Protein 4G78 (pdb70)

Sequence (147 aa):
SSNAMDHLHRKLRDHHEEAAMFQQGYLDDQFSQLQKLQDDTSPPDDFVVIEVMMTMFFDDSEKLLLNNMMSSRRALEQVVPVVNFKQQIIDDAHAHQQQKGSSASVGAARVKNVCGTFRNFCEEAQNLEGCCVRCLQQLQQQQEYSSLLKNNLKKYLLFKLQQQQEIKTAGRS

Solvent-accessible surface area: 8952 Å² total; per-residue (Å²): 150,91,50,130,36,124,36,44,113,97,28,110,92,24,41,59,51,4,62,136,106,25,30,5,49,89,62,0,35,74,23,57,104,179,98,151,146,69,68,88,47,75,2,30,103,32,0,66,130,9,14,84,98,0,60,156,19,12,89,78,0,22,111,16,18,108,102,140,128,29,82,19,180,86,0,22,48,36,3,103,116,2,65,43,22,0,43,62,2,0,1,13,71,2,70,86,21,2,32,68,0,96,116,53,6,141,71,130,57,72,127,0,0,53,131,8,13,98,84,0,77,98,18,14,54,64,0,43,93,37,0,117,76,0,18,113,6,28,60,60,36,112,88,69,62,189,147

Structure (mmCIF, N/CA/C/O backbone):
data_4G78
#
_entry.id   4G78
#
_cell.length_a   25.240
_cell.length_b   50.150
_cell.length_c   50.380
_cell.angle_alpha   90.00
_cell.angle_beta   97.44
_cell.angle_gamma   90.00
#
_symmetry.space_group_name_H-M   'P 1 21 1'
#
loop_
_entity.id
_entity.type
_entity.pdbx_description
1 polymer 'Histidine phosphotransfer protein'
2 water water
#
loop_
_atom_site.group_PDB
_atom_site.id
_atom_site.type_symbol
_atom_site.label_atom_id
_atom_site.label_alt_id
_atom_site.label_comp_id
_atom_site.label_asym_id
_atom_site.label_entity_id
_atom_site.label_seq_id
_atom_site.pdbx_PDB_ins_code
_atom_site.Cartn_x
_atom_site.Cartn_y
_atom_site.Cartn_z
_atom_site.occupancy
_atom_site.B_iso_or_equiv
_atom_site.auth_seq_id
_atom_site.auth_comp_id
_atom_site.auth_asym_id
_atom_site.auth_atom_id
_atom_site.pdbx_PDB_model_num
ATOM 1 N N . SER A 1 1 ? 2.633 24.341 70.580 1.00 24.48 -2 SER A N 1
ATOM 2 C CA A SER A 1 1 ? 3.703 24.390 69.579 0.55 19.84 -2 SER A CA 1
ATOM 3 C CA B SER A 1 1 ? 3.700 24.274 69.539 0.45 19.69 -2 SER A CA 1
ATOM 4 C C . SER A 1 1 ? 3.073 24.848 68.264 1.00 17.83 -2 SER A C 1
ATOM 5 O O . SER A 1 1 ? 1.811 24.951 68.154 1.00 21.41 -2 SER A O 1
ATOM 10 N N . ASN A 1 2 ? 3.846 25.165 67.273 1.00 16.98 -1 ASN A N 1
ATOM 11 C CA . ASN A 1 2 ? 3.433 25.564 65.950 1.00 15.57 -1 ASN A CA 1
ATOM 12 C C . ASN A 1 2 ? 3.260 24.398 65.010 1.00 13.75 -1 ASN A C 1
ATOM 13 O O . ASN A 1 2 ? 3.121 24.589 63.801 1.00 14.11 -1 ASN A O 1
ATOM 18 N N . ALA A 1 3 ? 3.316 23.150 65.507 1.00 13.93 0 ALA A N 1
ATOM 19 C CA . ALA A 1 3 ? 3.206 21.972 64.643 1.00 14.37 0 ALA A CA 1
ATOM 20 C C . ALA A 1 3 ? 2.011 21.857 63.799 1.00 13.92 0 ALA A C 1
ATOM 21 O O . ALA A 1 3 ? 2.068 21.226 62.743 1.00 15.61 0 ALA A O 1
ATOM 23 N N . MET A 1 4 ? 0.896 22.479 64.254 1.00 13.24 1 MET A N 1
ATOM 24 C CA . MET A 1 4 ? -0.344 22.501 63.573 1.00 14.27 1 MET A CA 1
ATOM 25 C C . MET A 1 4 ? -0.704 23.852 63.011 1.00 13.37 1 MET A C 1
ATOM 26 O O . MET A 1 4 ? -1.874 24.116 62.689 1.00 15.14 1 MET A O 1
ATOM 31 N N . ASP A 1 5 ? 0.276 24.751 62.891 1.00 12.60 2 ASP A N 1
ATOM 32 C CA . ASP A 1 5 ? 0.008 26.050 62.356 1.00 12.02 2 ASP A CA 1
ATOM 33 C C . ASP A 1 5 ? -0.203 26.009 60.830 1.00 11.08 2 ASP A C 1
ATOM 34 O O . ASP A 1 5 ? -0.082 24.982 60.186 1.00 11.17 2 ASP A O 1
ATOM 39 N N . HIS A 1 6 ? -0.593 27.151 60.289 1.00 11.09 3 HIS A N 1
ATOM 40 C CA . HIS A 1 6 ? -1.023 27.175 58.918 1.00 11.28 3 HIS A CA 1
ATOM 41 C C . HIS A 1 6 ? 0.083 26.806 57.971 1.00 10.61 3 HIS A C 1
ATOM 42 O O . HIS A 1 6 ? -0.169 26.195 56.928 1.00 11.38 3 HIS A O 1
ATOM 49 N N . LEU A 1 7 ? 1.336 27.171 58.255 1.00 10.48 4 LEU A N 1
ATOM 50 C CA . LEU A 1 7 ? 2.445 26.826 57.388 1.00 10.14 4 LEU A CA 1
ATOM 51 C C . LEU A 1 7 ? 2.746 25.341 57.411 1.00 10.01 4 LEU A C 1
ATOM 52 O O . LEU A 1 7 ? 3.003 24.714 56.401 1.00 10.30 4 LEU A O 1
ATOM 57 N N . HIS A 1 8 ? 2.739 24.753 58.631 1.00 10.19 5 HIS A N 1
ATOM 58 C CA . HIS A 1 8 ? 2.965 23.359 58.764 1.00 10.14 5 HIS A CA 1
ATOM 59 C C . HIS A 1 8 ? 1.892 22.522 58.067 1.00 10.07 5 HIS A C 1
ATOM 60 O O . HIS A 1 8 ? 2.178 21.539 57.399 1.00 10.64 5 HIS A O 1
ATOM 67 N N . ARG A 1 9 ? 0.638 22.914 58.250 1.00 10.39 6 ARG A N 1
ATOM 68 C CA . ARG A 1 9 ? -0.471 22.223 57.610 1.00 10.71 6 ARG A CA 1
ATOM 69 C C . ARG A 1 9 ? -0.371 22.356 56.094 1.00 10.09 6 ARG A C 1
ATOM 70 O O . ARG A 1 9 ? -0.569 21.385 55.373 1.00 11.06 6 ARG A O 1
ATOM 78 N N . LYS A 1 10 ? -0.069 23.550 55.605 1.00 10.45 7 LYS A N 1
ATOM 79 C CA . LYS A 1 10 ? 0.014 23.743 54.159 1.00 10.42 7 LYS A CA 1
ATOM 80 C C . LYS A 1 10 ? 1.139 22.898 53.575 1.00 9.62 7 LYS A C 1
ATOM 81 O O . LYS A 1 10 ? 0.991 22.303 52.496 1.00 10.41 7 LYS A O 1
ATOM 87 N N . LEU A 1 11 ? 2.295 22.871 54.244 1.00 9.63 8 LEU A N 1
ATOM 88 C CA . LEU A 1 11 ? 3.404 22.094 53.741 1.00 9.59 8 LEU A CA 1
ATOM 89 C C . LEU A 1 11 ? 3.035 20.632 53.654 1.00 9.48 8 LEU A C 1
ATOM 90 O O . LEU A 1 11 ? 3.255 19.965 52.619 1.00 10.02 8 LEU A O 1
ATOM 95 N N . ARG A 1 12 ? 2.459 20.070 54.744 1.00 9.53 9 ARG A N 1
ATOM 96 C CA . ARG A 1 12 ? 2.112 18.655 54.710 1.00 9.79 9 ARG A CA 1
ATOM 97 C C . ARG A 1 12 ? 1.042 18.413 53.630 1.00 8.91 9 ARG A C 1
ATOM 98 O O . ARG A 1 12 ? 1.099 17.371 52.946 1.00 9.87 9 ARG A O 1
ATOM 106 N N . ASP A 1 13 ? 0.066 19.280 53.511 1.00 9.21 10 ASP A N 1
ATOM 107 C CA . ASP A 1 13 ? -1.031 19.093 52.564 1.00 9.30 10 ASP A CA 1
ATOM 108 C C . ASP A 1 13 ? -0.521 19.170 51.111 1.00 8.90 10 ASP A C 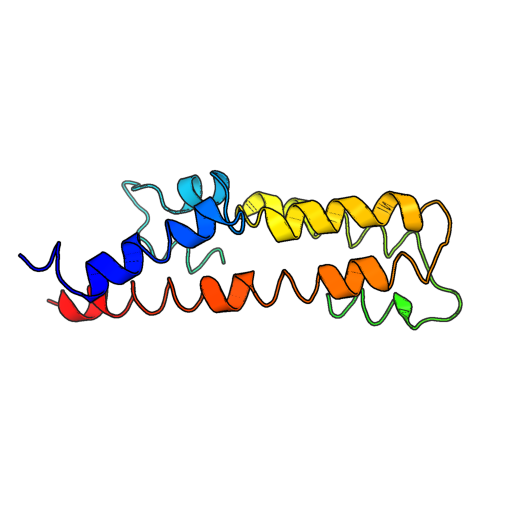1
ATOM 109 O O . ASP A 1 13 ? -0.884 18.367 50.261 1.00 9.22 10 ASP A O 1
ATOM 114 N N . HIS A 1 14 ? 0.328 20.182 50.852 1.00 9.14 11 HIS A N 1
ATOM 115 C CA A HIS A 1 14 ? 0.858 20.370 49.490 0.70 9.39 11 HIS A CA 1
ATOM 116 C CA B HIS A 1 14 ? 0.833 20.346 49.472 0.30 8.46 11 HIS A CA 1
ATOM 117 C C . HIS A 1 14 ? 1.749 19.196 49.085 1.00 8.95 11 HIS A C 1
ATOM 118 O O . HIS A 1 14 ? 1.663 18.689 47.979 1.00 8.90 11 HIS A O 1
ATOM 131 N N . GLU A 1 15 ? 2.626 18.823 50.011 1.00 9.30 12 GLU A N 1
ATOM 132 C CA A GLU A 1 15 ? 3.487 17.637 49.659 0.71 9.45 12 GLU A CA 1
ATOM 133 C CA B GLU A 1 15 ? 3.494 17.653 49.660 0.29 9.07 12 GLU A CA 1
ATOM 134 C C . GLU A 1 15 ? 2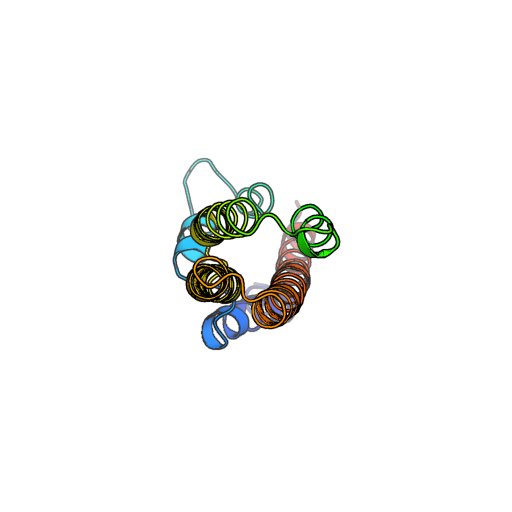.644 16.400 49.439 1.00 8.72 12 GLU A C 1
ATOM 135 O O . GLU A 1 15 ? 2.904 15.668 48.487 1.00 8.74 12 GLU A O 1
ATOM 146 N N . ALA A 1 16 ? 1.679 16.144 50.325 1.00 8.27 13 ALA A N 1
ATOM 147 C CA . ALA A 1 16 ? 0.847 14.965 50.137 1.00 8.63 13 ALA A CA 1
ATOM 148 C C . ALA A 1 16 ? 0.095 15.034 48.792 1.00 7.97 13 ALA A C 1
ATOM 149 O O . ALA A 1 16 ? -0.090 14.000 48.147 1.00 8.56 13 ALA A O 1
ATOM 151 N N . ALA A 1 17 ? -0.360 16.221 48.419 1.00 8.17 14 ALA A N 1
ATOM 152 C CA . ALA A 1 17 ? -1.058 16.374 47.130 1.00 8.50 14 ALA A CA 1
ATOM 153 C C . ALA A 1 17 ? -0.117 16.055 45.979 1.00 7.81 14 ALA A C 1
ATOM 154 O O . ALA A 1 17 ? -0.529 15.443 44.985 1.00 8.53 14 ALA A O 1
ATOM 156 N N . MET A 1 18 ? 1.134 16.482 46.078 1.00 7.99 15 MET A N 1
ATOM 157 C CA . MET A 1 18 ? 2.116 16.174 45.039 1.00 8.00 15 MET A CA 1
ATOM 158 C C . MET A 1 18 ? 2.293 14.688 44.869 1.00 8.27 15 MET A C 1
ATOM 159 O O . MET A 1 18 ? 2.426 14.181 43.742 1.00 9.17 15 MET A O 1
ATOM 164 N N . PHE A 1 19 ? 2.354 13.935 45.976 1.00 7.86 16 PHE A N 1
ATOM 165 C CA . PHE A 1 19 ? 2.422 12.498 45.868 1.00 8.20 16 PHE A CA 1
ATOM 166 C C . PHE A 1 19 ? 1.114 11.918 45.290 1.00 8.11 16 PHE A C 1
ATOM 167 O O . PHE A 1 19 ? 1.150 11.073 44.399 1.00 8.91 16 PHE A O 1
ATOM 175 N N . GLN A 1 20 ? -0.044 12.378 45.773 1.00 8.03 17 GLN A N 1
ATOM 176 C CA . GLN A 1 20 ? -1.302 11.767 45.351 1.00 8.26 17 GLN A CA 1
ATOM 177 C C . GLN A 1 20 ? -1.514 11.942 43.856 1.00 8.14 17 GLN A C 1
ATOM 178 O O . GLN A 1 20 ? -2.043 11.057 43.178 1.00 8.99 17 GLN A O 1
ATOM 184 N N . GLN A 1 21 ? -1.131 13.116 43.324 1.00 7.96 18 GLN A N 1
ATOM 185 C CA . GLN A 1 21 ? -1.262 13.433 41.907 1.00 8.16 18 GLN A CA 1
ATOM 186 C C . GLN A 1 21 ? -0.107 12.900 41.063 1.00 8.31 18 GLN A C 1
ATOM 187 O O . GLN A 1 21 ? -0.091 13.071 39.853 1.00 9.38 18 GLN A O 1
ATOM 193 N N . GLY A 1 22 ? 0.875 12.258 41.693 1.00 8.37 19 GLY A N 1
ATOM 194 C CA . GLY A 1 22 ? 1.913 11.553 40.949 1.00 8.80 19 GLY A CA 1
ATOM 195 C C . GLY A 1 22 ? 3.123 12.373 40.574 1.00 8.05 19 GLY A C 1
ATOM 196 O O . GLY A 1 22 ? 3.955 11.875 39.808 1.00 8.64 19 GLY A O 1
ATOM 197 N N . TYR A 1 23 ? 3.247 13.597 41.068 1.00 7.91 20 TYR A N 1
ATOM 198 C CA . TYR A 1 23 ? 4.421 14.404 40.781 1.00 7.92 20 TYR A CA 1
ATOM 199 C C . TYR A 1 23 ? 5.687 13.811 41.381 1.00 7.60 20 TYR A C 1
ATOM 200 O O . TYR A 1 23 ? 6.777 13.976 40.830 1.00 8.44 20 TYR A O 1
ATOM 209 N N . LEU A 1 24 ? 5.548 13.216 42.577 1.00 7.52 21 LEU A N 1
ATOM 210 C CA . LEU A 1 24 ? 6.657 12.693 43.359 1.00 7.74 21 LEU A CA 1
ATOM 211 C C . LEU A 1 24 ? 6.403 11.234 43.656 1.00 7.32 21 LEU A C 1
ATOM 212 O O . LEU A 1 24 ? 5.257 10.817 43.814 1.00 8.35 21 LEU A O 1
ATOM 217 N N . ASP A 1 25 ? 7.495 10.481 43.790 1.00 7.88 22 ASP A N 1
ATOM 218 C CA . ASP A 1 25 ? 7.459 9.115 44.248 1.00 7.84 22 ASP A CA 1
ATOM 219 C C . ASP A 1 25 ? 8.478 8.901 45.365 1.00 7.63 22 ASP A C 1
ATOM 220 O O . ASP A 1 25 ? 9.132 9.829 45.828 1.00 8.17 22 ASP A O 1
ATOM 225 N N . ASP A 1 26 ? 8.567 7.661 45.819 1.00 7.99 23 ASP A N 1
ATOM 226 C CA . ASP A 1 26 ? 9.340 7.371 47.009 1.00 8.34 23 ASP A CA 1
ATOM 227 C C . ASP A 1 26 ? 10.821 7.767 46.915 1.00 8.22 23 ASP A C 1
ATOM 228 O O . ASP A 1 26 ? 11.442 7.943 47.951 1.00 9.30 23 ASP A O 1
ATOM 233 N N . GLN A 1 27 ? 11.405 7.890 45.728 1.00 8.59 24 GLN A N 1
ATOM 234 C CA . GLN A 1 27 ? 12.790 8.408 45.730 1.00 8.80 24 GLN A CA 1
ATOM 235 C C . GLN A 1 27 ? 12.876 9.771 46.304 1.00 8.79 24 GLN A C 1
ATOM 236 O O . GLN A 1 27 ? 13.883 10.125 46.972 1.00 9.95 24 GLN A O 1
ATOM 242 N N . PHE A 1 28 ? 11.861 10.616 46.100 1.00 8.36 25 PHE A N 1
ATOM 243 C CA . PHE A 1 28 ? 11.847 11.920 46.728 1.00 8.46 25 PHE A CA 1
ATOM 244 C C . PHE A 1 28 ? 11.789 11.763 48.259 1.00 8.72 25 PHE A C 1
ATOM 245 O O . PHE A 1 28 ? 12.467 12.433 49.011 1.00 10.00 25 PHE A O 1
ATOM 253 N N . SER A 1 29 ? 10.906 10.843 48.720 1.00 9.00 26 SER A N 1
ATOM 254 C CA . SER A 1 29 ? 10.845 10.559 50.143 1.00 9.69 26 SER A CA 1
ATOM 255 C C . SER A 1 29 ? 12.212 10.134 50.690 1.00 10.07 26 SER A C 1
ATOM 256 O O . SER A 1 29 ? 12.558 10.501 51.825 1.00 11.63 26 SER A O 1
ATOM 259 N N . GLN A 1 30 ? 12.932 9.349 49.940 1.00 10.13 27 GLN A N 1
ATOM 260 C CA . GLN A 1 30 ? 14.302 8.925 50.371 1.00 11.50 27 GLN A CA 1
ATOM 261 C C . GLN A 1 30 ? 15.172 10.133 50.544 1.00 11.64 27 GLN A C 1
ATOM 262 O O . GLN A 1 30 ? 15.990 10.184 51.469 1.00 14.88 27 GLN A O 1
ATOM 268 N N . LEU A 1 31 ? 15.123 11.088 49.639 1.00 10.71 28 LEU A N 1
ATOM 269 C CA . LEU A 1 31 ? 15.922 12.335 49.791 1.00 11.14 28 LEU A CA 1
ATOM 270 C C . LEU A 1 31 ? 15.540 13.057 51.021 1.00 12.45 28 LEU A C 1
ATOM 271 O O . LEU A 1 31 ? 16.391 13.733 51.634 1.00 14.95 28 LEU A O 1
ATOM 276 N N . GLN A 1 32 ? 14.248 13.086 51.357 1.00 13.03 29 GLN A N 1
ATOM 277 C CA . GLN A 1 32 ? 13.739 13.865 52.465 1.00 16.92 29 GLN A CA 1
ATOM 278 C C . GLN A 1 32 ? 13.910 13.203 53.817 1.00 20.49 29 GLN A C 1
ATOM 279 O O . GLN A 1 32 ? 13.743 13.887 54.844 1.00 29.61 29 GLN A O 1
ATOM 285 N N . LYS A 1 33 ? 14.265 11.939 53.828 1.00 22.46 30 LYS A N 1
ATOM 286 C CA . LYS A 1 33 ? 14.218 11.208 55.119 1.00 33.83 30 LYS A CA 1
ATOM 287 C C . LYS A 1 33 ? 15.136 11.836 56.103 1.00 28.32 30 LYS A C 1
ATOM 288 O O . LYS A 1 33 ? 16.249 12.339 55.716 1.00 22.82 30 LYS A O 1
ATOM 294 N N . LEU A 1 34 ? 14.804 11.874 57.359 1.00 26.21 31 LEU A N 1
ATOM 295 C CA . LEU A 1 34 ? 15.711 12.243 58.412 1.00 26.33 31 LEU A CA 1
ATOM 296 C C . LEU A 1 34 ? 17.040 11.380 58.295 1.00 30.21 31 LEU A C 1
ATOM 297 O O . LEU A 1 34 ? 16.891 10.171 58.151 1.00 55.98 31 LEU A O 1
ATOM 302 N N . GLN A 1 35 ? 18.126 12.002 58.463 1.00 38.57 32 GLN A N 1
ATOM 303 C CA . GLN A 1 35 ? 19.509 11.498 58.486 1.00 41.88 32 GLN A CA 1
ATOM 304 C C . GLN A 1 35 ? 20.305 12.124 59.626 1.00 40.33 32 GLN A C 1
ATOM 305 O O . GLN A 1 35 ? 19.953 13.177 60.080 1.00 65.95 32 GLN A O 1
ATOM 311 N N . ASP A 1 36 ? 21.379 11.487 60.100 1.00 45.40 33 ASP A N 1
ATOM 312 C CA . ASP A 1 36 ? 22.109 12.080 61.258 1.00 44.13 33 ASP A CA 1
ATOM 313 C C . ASP A 1 36 ? 23.271 13.052 60.870 1.00 42.42 33 ASP A C 1
ATOM 314 O O . ASP A 1 36 ? 23.994 13.581 61.753 1.00 37.00 33 ASP A O 1
ATOM 319 N N . ASP A 1 37 ? 23.438 13.351 59.546 1.00 37.86 34 ASP A N 1
ATOM 320 C CA . ASP A 1 37 ? 24.437 14.375 59.236 1.00 34.35 34 ASP A CA 1
ATOM 321 C C . ASP A 1 37 ? 23.875 15.329 58.146 1.00 33.47 34 ASP A C 1
ATOM 322 O O . ASP A 1 37 ? 24.266 16.516 58.099 1.00 34.30 34 ASP A O 1
ATOM 327 N N . THR A 1 38 ? 22.811 15.105 57.445 1.00 22.52 35 THR A N 1
ATOM 328 C CA . THR A 1 38 ? 22.252 16.019 56.500 1.00 19.55 35 THR A CA 1
ATOM 329 C C . THR A 1 38 ? 21.021 16.594 57.055 1.00 18.68 35 THR A C 1
ATOM 330 O O . THR A 1 38 ? 20.437 16.024 57.995 1.00 24.74 35 THR A O 1
ATOM 334 N N . SER A 1 39 ? 20.626 17.746 56.539 1.00 17.51 36 SER A N 1
ATOM 335 C CA . SER A 1 39 ? 19.498 18.518 56.969 1.00 19.22 36 SER A CA 1
ATOM 336 C C . SER A 1 39 ? 18.385 18.517 55.913 1.00 21.04 36 SER A C 1
ATOM 337 O O . SER A 1 39 ? 18.655 17.980 54.828 1.00 22.94 36 SER A O 1
ATOM 340 N N A PRO A 1 40 ? 17.206 19.247 55.790 0.53 19.63 37 PRO A N 1
ATOM 341 N N B PRO A 1 40 ? 17.404 19.039 56.559 0.47 17.51 37 PRO A N 1
ATOM 342 C CA A PRO A 1 40 ? 16.346 19.471 54.574 0.53 21.87 37 PRO A CA 1
ATOM 343 C CA B PRO A 1 40 ? 16.181 18.902 55.879 0.47 20.02 37 PRO A CA 1
ATOM 344 C C A PRO A 1 40 ? 16.853 20.237 53.355 0.53 17.96 37 PRO A C 1
ATOM 345 C C B PRO A 1 40 ? 16.449 19.609 54.618 0.47 14.38 37 PRO A C 1
ATOM 346 O O A PRO A 1 40 ? 16.389 20.176 52.170 0.53 19.12 37 PRO A O 1
ATOM 347 O O B PRO A 1 40 ? 15.687 19.487 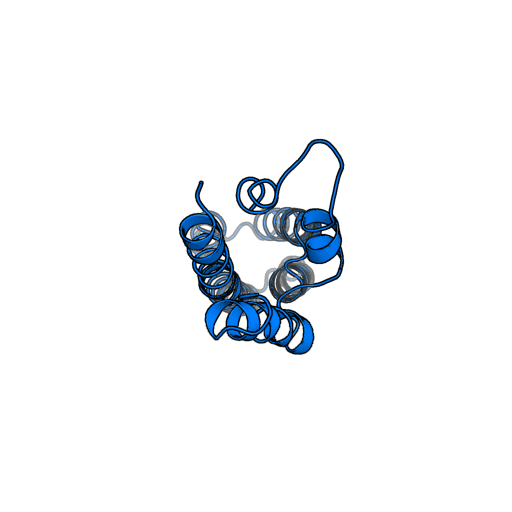53.773 0.47 17.74 37 PRO A O 1
ATOM 354 N N A ASP A 1 41 ? 17.830 21.044 53.650 0.60 16.52 38 ASP A N 1
ATOM 355 N N B ASP A 1 41 ? 17.530 20.354 54.493 0.40 11.98 38 ASP A N 1
ATOM 356 C CA A ASP A 1 41 ? 18.481 21.695 52.527 0.60 14.84 38 ASP A CA 1
ATOM 357 C CA B ASP A 1 41 ? 17.794 21.096 53.249 0.40 12.43 38 ASP A CA 1
ATOM 358 C C A ASP A 1 41 ? 19.186 20.657 51.681 0.60 15.30 38 ASP A C 1
ATOM 359 C C B ASP A 1 41 ? 18.605 20.443 52.174 0.40 11.07 38 ASP A C 1
ATOM 360 O O A ASP A 1 41 ? 19.320 21.026 50.605 0.60 17.08 38 ASP A O 1
ATOM 361 O O B ASP A 1 41 ? 18.787 21.269 51.177 0.40 19.01 38 ASP A O 1
ATOM 370 N N . PHE A 1 42 ? 19.311 19.390 52.209 1.00 17.99 39 PHE A N 1
ATOM 371 C CA . PHE A 1 42 ? 19.942 18.475 51.299 1.00 14.88 39 PHE A CA 1
ATOM 372 C C . PHE A 1 42 ? 19.087 18.299 50.060 1.00 11.90 39 PHE A C 1
ATOM 373 O O . PHE A 1 42 ? 19.552 18.308 48.933 1.00 11.49 39 PHE A O 1
ATOM 381 N N . VAL A 1 43 ? 17.774 18.103 50.268 1.00 11.97 40 VAL A N 1
ATOM 382 C CA A VAL A 1 43 ? 16.883 17.900 49.105 0.51 11.56 40 VAL A CA 1
ATOM 383 C CA B VAL A 1 43 ? 16.885 17.942 49.139 0.49 10.97 40 VAL A CA 1
ATOM 384 C C . VAL A 1 43 ? 16.858 19.117 48.222 1.00 10.40 40 VAL A C 1
ATOM 385 O O . VAL A 1 43 ? 16.799 18.985 47.002 1.00 10.74 40 VAL A O 1
ATOM 392 N N . ILE A 1 44 ? 16.908 20.329 48.800 1.00 11.36 41 ILE A N 1
ATOM 393 C CA . ILE A 1 44 ? 16.949 21.551 48.008 1.00 11.72 41 ILE A CA 1
ATOM 394 C C . ILE A 1 44 ? 18.215 21.581 47.165 1.00 11.26 41 ILE A C 1
ATOM 395 O O . ILE A 1 44 ? 18.172 21.954 45.995 1.00 12.40 41 ILE A O 1
ATOM 400 N N . GLU A 1 45 ? 19.357 21.221 47.770 1.00 11.22 42 GLU A N 1
ATOM 401 C CA . GLU A 1 45 ? 20.635 21.203 47.051 1.00 11.68 42 GLU A CA 1
ATOM 402 C C . GLU A 1 45 ? 20.544 20.240 45.838 1.00 10.90 42 GLU A C 1
ATOM 403 O O . GLU A 1 45 ? 20.991 20.560 44.739 1.00 12.51 42 GLU A O 1
ATOM 409 N N . VAL A 1 46 ? 20.046 19.041 46.111 1.00 9.36 43 VAL A N 1
ATOM 410 C CA . VAL A 1 46 ? 19.890 18.030 45.052 1.00 8.70 43 VAL A CA 1
ATOM 411 C C . VAL A 1 46 ? 18.962 18.572 43.952 1.00 9.08 43 VAL A C 1
ATOM 412 O O . VAL A 1 46 ? 19.288 18.442 42.758 1.00 9.36 43 VAL A O 1
ATOM 416 N N . MET A 1 47 ? 17.822 19.111 44.330 1.00 9.32 44 MET A N 1
ATOM 417 C CA A MET A 1 47 ? 16.877 19.548 43.325 0.47 9.65 44 MET A CA 1
ATOM 418 C CA B MET A 1 47 ? 16.872 19.549 43.330 0.53 11.32 44 MET A CA 1
ATOM 419 C C . MET A 1 47 ? 17.449 20.694 42.508 1.00 9.91 44 MET A C 1
ATOM 420 O O . MET A 1 47 ? 17.130 20.762 41.325 1.00 10.83 44 MET A O 1
ATOM 429 N N B THR A 1 48 ? 18.238 21.594 43.087 1.00 10.60 45 THR A N 1
ATOM 430 C CA B THR A 1 48 ? 18.811 22.681 42.290 1.00 11.69 45 THR A CA 1
ATOM 431 C C B THR A 1 48 ? 19.745 22.070 41.217 1.00 10.01 45 THR A C 1
ATOM 432 O O B THR A 1 48 ? 19.738 22.530 40.070 1.00 11.26 45 THR A O 1
ATOM 436 N N B MET A 1 49 ? 20.505 21.080 41.573 1.00 9.70 46 MET A N 1
ATOM 437 C CA B MET A 1 49 ? 21.377 20.386 40.596 1.00 9.71 46 MET A CA 1
ATOM 438 C C B MET A 1 49 ? 20.536 19.781 39.476 1.00 9.12 46 MET A C 1
ATOM 439 O O B MET A 1 49 ? 20.877 19.873 38.306 1.00 9.88 46 MET A O 1
ATOM 444 N N B PHE A 1 50 ? 19.456 19.100 39.863 1.00 9.00 47 PHE A N 1
ATOM 445 C CA B PHE A 1 50 ? 18.543 18.484 38.914 1.00 9.08 47 PHE A CA 1
ATOM 446 C C B PHE A 1 50 ? 17.894 19.521 38.006 1.00 8.87 47 PHE A C 1
ATOM 447 O O B PHE A 1 50 ? 17.799 19.297 36.787 1.00 9.59 47 PHE A O 1
ATOM 455 N N B PHE A 1 51 ? 17.453 20.638 38.543 1.00 9.29 48 PHE A N 1
ATOM 456 C CA B PHE A 1 51 ? 16.800 21.669 37.725 1.00 9.73 48 PHE A CA 1
ATOM 457 C C B PHE A 1 51 ? 17.801 22.207 36.692 1.00 10.37 48 PHE A C 1
ATOM 458 O O B PHE A 1 51 ? 17.453 22.389 35.516 1.00 10.70 48 PHE A O 1
ATOM 466 N N B ASP A 1 52 ? 19.029 22.478 37.120 1.00 10.34 49 ASP A N 1
ATOM 467 C CA B ASP A 1 52 ? 19.984 23.052 36.201 1.00 11.56 49 ASP A CA 1
ATOM 468 C C B ASP A 1 52 ? 20.284 22.073 35.051 1.00 11.09 49 ASP A C 1
ATOM 469 O O B ASP A 1 52 ? 20.287 22.450 33.867 1.00 12.85 49 ASP A O 1
ATOM 474 N N B ASP A 1 53 ? 20.483 20.795 35.371 1.00 10.63 50 ASP A N 1
ATOM 475 C CA B ASP A 1 53 ? 20.736 19.790 34.327 1.00 11.07 50 ASP A CA 1
ATOM 476 C C B ASP A 1 53 ? 19.547 19.625 33.420 1.00 9.90 50 ASP A C 1
ATOM 477 O O B ASP A 1 53 ? 19.674 19.504 32.197 1.00 10.60 50 ASP A O 1
ATOM 482 N N B SER A 1 54 ? 18.348 19.599 34.004 1.00 9.30 51 SER A N 1
ATOM 483 C CA B SER A 1 54 ? 17.155 19.365 33.231 1.00 9.38 51 SER A CA 1
ATOM 484 C C B SER A 1 54 ? 16.894 20.502 32.273 1.00 9.36 51 SER A C 1
ATOM 485 O O B SER A 1 54 ? 16.477 20.264 31.130 1.00 10.35 51 SER A O 1
ATOM 488 N N B GLU A 1 55 ? 17.081 21.737 32.715 1.00 10.21 52 GLU A N 1
ATOM 489 C CA B GLU A 1 55 ? 16.754 22.872 31.831 1.00 11.06 52 GLU A CA 1
ATOM 490 C C B GLU A 1 55 ? 17.708 22.893 30.656 1.00 10.84 52 GLU A C 1
ATOM 491 O O B GLU A 1 55 ? 17.289 23.171 29.513 1.00 12.60 52 GLU A O 1
ATOM 497 N N B LYS A 1 56 ? 18.965 22.601 30.875 1.00 12.01 53 LYS A N 1
ATOM 498 C CA B LYS A 1 56 ? 19.919 22.487 29.768 1.00 12.79 53 LYS A CA 1
ATOM 499 C C B LYS A 1 56 ? 19.513 21.397 28.840 1.00 11.80 53 LYS A C 1
ATOM 500 O O B LYS A 1 56 ? 19.556 21.568 27.555 1.00 12.78 53 LYS A O 1
ATOM 506 N N B LEU A 1 57 ? 19.147 20.212 29.335 1.00 11.06 54 LEU A N 1
ATOM 507 C CA B LEU A 1 57 ? 18.777 19.110 28.541 1.00 11.11 54 LEU A CA 1
ATOM 508 C C B LEU A 1 57 ? 17.549 19.391 27.692 1.00 10.95 54 LEU A C 1
ATOM 509 O O B LEU A 1 57 ? 17.473 19.092 26.499 1.00 11.60 54 LEU A O 1
ATOM 514 N N . LEU A 1 58 ? 16.505 19.960 28.324 1.00 10.88 55 LEU A N 1
ATOM 515 C CA A LEU A 1 58 ? 15.295 20.294 27.593 0.76 11.44 55 LEU A CA 1
ATOM 516 C CA B LEU A 1 58 ? 15.283 20.264 27.566 0.24 12.45 55 LEU A CA 1
ATOM 517 C C . LEU A 1 58 ? 15.610 21.286 26.493 1.00 12.24 55 LEU A C 1
ATOM 518 O O . LEU A 1 58 ? 15.005 21.162 25.372 1.00 13.11 55 LEU A O 1
ATOM 527 N N . ASN A 1 59 ? 16.448 22.268 26.744 1.00 12.40 56 ASN A N 1
ATOM 528 C CA . ASN A 1 59 ? 16.814 23.235 25.671 1.00 14.92 56 ASN A CA 1
ATOM 529 C C . ASN A 1 59 ? 17.524 22.488 24.542 1.00 14.43 56 ASN A C 1
ATOM 530 O O . ASN A 1 59 ? 17.266 22.738 23.341 1.00 14.67 56 ASN A O 1
ATOM 535 N N . ASN A 1 60 ? 18.412 21.528 24.887 1.00 13.35 57 ASN A N 1
ATOM 536 C CA . ASN A 1 60 ? 19.059 20.738 23.845 1.00 14.17 57 ASN A CA 1
ATOM 537 C C . ASN A 1 60 ? 18.125 19.946 23.048 1.00 13.56 57 ASN A C 1
ATOM 538 O O . ASN A 1 60 ? 18.256 19.819 21.804 1.00 14.53 57 ASN A O 1
ATOM 543 N N . MET A 1 61 ? 17.100 19.352 23.671 1.00 13.03 58 MET A N 1
ATOM 544 C CA A MET A 1 61 ? 16.133 18.577 22.966 0.72 13.30 58 MET A CA 1
ATOM 545 C CA B MET A 1 61 ? 16.140 18.562 22.940 0.28 13.38 58 MET A CA 1
ATOM 546 C C . MET A 1 61 ? 15.297 19.457 22.018 1.00 12.59 58 MET A C 1
ATOM 547 O O . MET A 1 61 ? 15.003 19.078 20.870 1.00 13.42 58 MET A O 1
ATOM 556 N N . SER A 1 62 ? 14.895 20.615 22.494 1.00 12.22 59 SER A N 1
ATOM 557 C CA A SER A 1 62 ? 14.135 21.552 21.662 0.55 12.72 59 SER A CA 1
ATOM 558 C CA B SER A 1 62 ? 14.104 21.529 21.641 0.45 12.41 59 SER A CA 1
ATOM 559 C C . SER A 1 62 ? 14.902 21.902 20.415 1.00 13.23 59 SER A C 1
ATOM 560 O O . SER A 1 62 ? 14.383 21.885 19.286 1.00 14.38 59 SER A O 1
ATOM 565 N N . ARG A 1 63 ? 16.168 22.275 20.572 1.00 13.16 60 ARG A N 1
ATOM 566 C CA A ARG A 1 63 ? 16.981 22.612 19.437 0.71 14.50 60 ARG A CA 1
ATOM 567 C CA B ARG A 1 63 ? 17.032 22.616 19.457 0.29 14.68 60 ARG A CA 1
ATOM 568 C C . ARG A 1 63 ? 17.171 21.445 18.512 1.00 13.78 60 ARG A C 1
ATOM 569 O O . ARG A 1 63 ? 17.103 21.588 17.274 1.00 14.67 60 ARG A O 1
ATOM 584 N N . ALA A 1 64 ? 17.369 20.268 19.060 1.00 14.08 61 ALA A N 1
ATOM 585 C CA . ALA A 1 64 ? 17.529 19.092 18.231 1.00 15.33 61 ALA A CA 1
ATOM 586 C C . ALA A 1 64 ? 16.376 18.846 17.353 1.00 15.15 61 ALA A C 1
ATOM 587 O O . ALA A 1 64 ? 16.509 18.417 16.166 1.00 16.48 61 ALA A O 1
ATOM 589 N N . LEU A 1 65 ? 15.122 19.011 17.853 1.00 13.02 62 LEU A N 1
ATOM 590 C CA . LEU A 1 65 ? 13.931 18.756 17.090 1.00 13.63 62 LEU A CA 1
ATOM 591 C C . LEU A 1 65 ? 13.728 19.746 15.964 1.00 12.88 62 LEU A C 1
ATOM 592 O O . LEU A 1 65 ? 12.941 19.456 15.030 1.00 14.35 62 LEU A O 1
ATOM 597 N N . GLU A 1 66 ? 14.378 20.892 16.010 1.00 12.94 63 GLU A N 1
ATOM 598 C CA . GLU A 1 66 ? 14.313 21.930 14.976 1.00 13.39 63 GLU A CA 1
ATOM 599 C C . GLU A 1 66 ? 15.294 21.763 13.891 1.00 13.24 63 GLU A C 1
ATOM 600 O O . GLU A 1 66 ? 15.224 22.488 12.890 1.00 15.03 63 GLU A O 1
ATOM 606 N N . GLN A 1 67 ? 16.265 20.890 14.043 1.00 13.92 64 GLN A N 1
ATOM 607 C CA . GLN A 1 67 ? 17.288 20.665 13.027 1.00 14.77 64 GLN A CA 1
ATOM 608 C C . GLN A 1 67 ? 16.668 19.922 11.858 1.00 14.47 64 GLN A C 1
ATOM 609 O O . GLN A 1 67 ? 15.738 19.125 12.028 1.00 15.37 64 GLN A O 1
ATOM 615 N N . VAL A 1 68 ? 17.212 20.139 10.683 1.00 16.02 65 VAL A N 1
ATOM 616 C CA A VAL A 1 68 ? 16.788 19.328 9.526 0.27 17.41 65 VAL A CA 1
ATOM 617 C CA B VAL A 1 68 ? 16.814 19.380 9.490 0.73 15.03 65 VAL A CA 1
ATOM 618 C C . VAL A 1 68 ? 18.074 18.793 8.924 1.00 17.74 65 VAL A C 1
ATOM 619 O O . VAL A 1 68 ? 18.924 19.538 8.495 1.00 21.26 65 VAL A O 1
ATOM 626 N N . PRO A 1 69 ? 18.205 17.472 8.827 1.00 18.24 66 PRO A N 1
ATOM 627 C CA . PRO A 1 69 ? 17.300 16.458 9.341 1.00 17.41 66 PRO A CA 1
ATOM 628 C C . PRO A 1 69 ? 17.421 16.304 10.865 1.00 17.22 66 PRO A C 1
ATOM 629 O O . PRO A 1 69 ? 18.368 16.814 11.503 1.00 21.15 66 PRO A O 1
ATOM 633 N N . VAL A 1 70 ? 16.433 15.720 11.446 1.00 18.32 67 VAL A N 1
ATOM 634 C CA A VAL A 1 70 ? 16.456 15.529 12.925 0.31 18.71 67 VAL A CA 1
ATOM 635 C CA B VAL A 1 70 ? 16.415 15.488 12.916 0.69 18.36 67 VAL A CA 1
ATOM 636 C C . VAL A 1 70 ? 17.236 14.264 13.247 1.00 19.45 67 VAL A C 1
ATOM 637 O O . VAL A 1 70 ? 17.102 13.262 12.606 1.00 20.92 67 VAL A O 1
ATOM 644 N N . ASN A 1 71 ? 18.065 14.313 14.298 1.00 19.53 68 ASN A N 1
ATOM 645 C CA . ASN A 1 71 ? 18.845 13.222 14.754 1.00 20.77 68 ASN A CA 1
ATOM 646 C C . ASN A 1 71 ? 18.049 12.529 15.897 1.00 20.29 68 ASN A C 1
ATOM 647 O O . ASN A 1 71 ? 18.114 12.888 17.063 1.00 18.89 68 ASN A O 1
ATOM 652 N N . PHE A 1 72 ? 17.168 11.591 15.477 1.00 21.54 69 PHE A N 1
ATOM 653 C CA . PHE A 1 72 ? 16.361 10.855 16.409 1.00 19.83 69 PHE A CA 1
ATOM 654 C C . PHE A 1 72 ? 17.176 10.071 17.427 1.00 19.08 69 PHE A C 1
ATOM 655 O O . PHE A 1 72 ? 16.661 9.857 18.545 1.00 18.46 69 PHE A O 1
ATOM 663 N N . LYS A 1 73 ? 18.385 9.595 17.085 1.00 21.74 70 LYS A N 1
ATOM 664 C CA . LYS A 1 73 ? 19.200 8.850 18.045 1.00 21.89 70 LYS A CA 1
ATOM 665 C C . LYS A 1 73 ? 19.629 9.755 19.174 1.00 19.67 70 LYS A C 1
ATOM 666 O O . LYS A 1 73 ? 19.571 9.381 20.310 1.00 21.18 70 LYS A O 1
ATOM 672 N N . GLN A 1 74 ? 19.974 10.999 18.860 1.00 17.26 71 GLN A N 1
ATOM 673 C CA A GLN A 1 74 ? 20.248 11.965 19.904 0.58 17.46 71 GLN A CA 1
ATOM 674 C CA B GLN A 1 74 ? 20.230 12.015 19.848 0.41 18.64 71 GLN A CA 1
ATOM 675 C C . GLN A 1 74 ? 19.023 12.312 20.750 1.00 15.07 71 GLN A C 1
ATOM 676 O O . GLN A 1 74 ? 19.138 12.501 21.942 1.00 15.26 71 GLN A O 1
ATOM 687 N N . ILE A 1 75 ? 17.884 12.482 20.131 1.00 14.94 72 ILE A N 1
ATOM 688 C CA A ILE A 1 75 ? 16.674 12.719 20.918 0.61 13.93 72 ILE A CA 1
ATOM 689 C CA B ILE A 1 75 ? 16.667 12.751 20.933 0.39 14.00 72 ILE A CA 1
ATOM 690 C C . ILE A 1 75 ? 16.413 11.623 21.905 1.00 13.43 72 ILE A C 1
ATOM 691 O O . ILE A 1 75 ? 16.162 11.834 23.085 1.00 12.87 72 ILE A O 1
ATOM 700 N N . ASP A 1 76 ? 16.555 10.392 21.416 1.00 14.66 73 ASP A N 1
ATOM 701 C CA A ASP A 1 76 ? 16.410 9.225 22.282 0.44 14.46 73 ASP A CA 1
ATOM 702 C CA B ASP A 1 76 ? 16.374 9.248 22.284 0.56 16.15 73 ASP A CA 1
ATOM 703 C C . ASP A 1 76 ? 17.420 9.205 23.412 1.00 14.29 73 ASP A C 1
ATOM 704 O O . ASP A 1 76 ? 17.056 8.957 24.580 1.00 14.85 73 ASP A O 1
ATOM 713 N N . ALA A 1 77 ? 18.654 9.571 23.125 1.00 15.17 74 ALA A N 1
ATOM 714 C CA . ALA A 1 77 ? 19.693 9.592 24.165 1.00 15.53 74 ALA A CA 1
ATOM 715 C C . ALA A 1 77 ? 19.344 10.658 25.215 1.00 13.50 74 ALA A C 1
ATOM 716 O O . ALA A 1 77 ? 19.547 10.430 26.413 1.00 14.58 74 ALA A O 1
ATOM 718 N N . HIS A 1 78 ? 18.921 11.818 24.786 1.00 13.24 75 HIS A N 1
ATOM 719 C CA . HIS A 1 78 ? 18.544 12.874 25.729 1.00 12.13 75 HIS A CA 1
ATOM 720 C C . HIS A 1 78 ? 17.389 12.409 26.621 1.00 11.13 75 HIS A C 1
ATOM 721 O O . HIS A 1 78 ? 17.370 12.641 27.810 1.00 11.46 75 HIS A O 1
ATOM 728 N N . ALA A 1 79 ? 16.385 11.797 26.007 1.00 11.33 76 ALA A N 1
ATOM 729 C CA . ALA A 1 79 ? 15.212 11.333 26.777 1.00 11.12 76 ALA A CA 1
ATOM 730 C C . ALA A 1 79 ? 15.659 10.296 27.818 1.00 11.17 76 ALA A C 1
ATOM 731 O O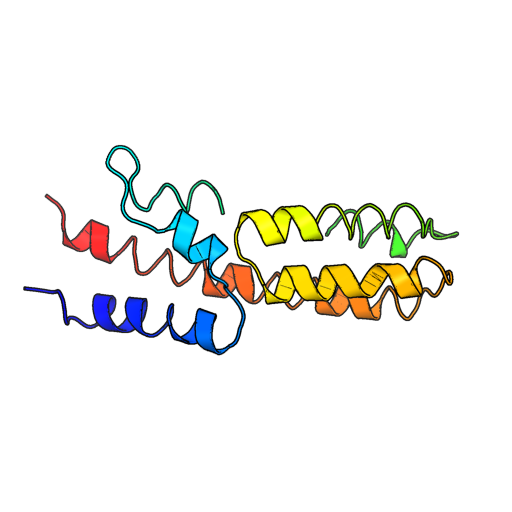 . ALA A 1 79 ? 15.173 10.327 28.949 1.00 11.21 76 ALA A O 1
ATOM 733 N N . HIS A 1 80 ? 16.573 9.383 27.455 1.00 12.44 77 HIS A N 1
ATOM 734 C CA . HIS A 1 80 ? 17.060 8.404 28.369 1.00 13.22 77 HIS A CA 1
ATOM 735 C C . HIS A 1 80 ? 17.831 9.014 29.492 1.00 11.77 77 HIS A C 1
ATOM 736 O O . HIS A 1 80 ? 17.701 8.634 30.687 1.00 12.61 77 HIS A O 1
ATOM 743 N N . GLN A 1 81 ? 18.677 9.999 29.209 1.00 11.56 78 GLN A N 1
ATOM 744 C CA A GLN A 1 81 ? 19.411 10.706 30.243 0.60 11.35 78 GLN A CA 1
ATOM 745 C CA B GLN A 1 81 ? 19.396 10.737 30.201 0.40 11.67 78 GLN A CA 1
ATOM 746 C C . GLN A 1 81 ? 18.449 11.386 31.194 1.00 10.84 78 GLN A C 1
ATOM 747 O O . GLN A 1 81 ? 18.609 11.332 32.419 1.00 11.46 78 GLN A O 1
ATOM 758 N N . GLN A 1 82 ? 17.449 12.105 30.653 1.00 10.26 79 GLN A N 1
ATOM 759 C CA . GLN A 1 82 ? 16.478 12.776 31.525 1.00 9.66 79 GLN A CA 1
ATOM 760 C C . GLN A 1 82 ? 15.680 11.786 32.330 1.00 9.43 79 GLN A C 1
ATOM 761 O O . GLN A 1 82 ? 15.305 12.079 33.479 1.00 9.74 79 GLN A O 1
ATOM 767 N N . LYS A 1 83 ? 15.382 10.622 31.793 1.00 9.92 80 LYS A N 1
ATOM 768 C CA . LYS A 1 83 ? 14.649 9.614 32.551 1.00 10.33 80 LYS A CA 1
ATOM 769 C C . LYS A 1 83 ? 15.420 9.251 33.812 1.00 10.35 80 LYS A C 1
ATOM 770 O O . LYS A 1 83 ? 14.857 9.196 34.903 1.00 10.52 80 LYS A O 1
ATOM 776 N N . GLY A 1 84 ? 16.730 8.956 33.663 1.00 10.73 81 GLY A N 1
ATOM 777 C CA . GLY A 1 84 ? 17.516 8.548 34.803 1.00 11.61 81 GLY A CA 1
ATOM 778 C C . GLY A 1 84 ? 17.699 9.698 35.806 1.00 10.55 81 GLY A C 1
ATOM 779 O O . GLY A 1 84 ? 17.693 9.486 37.019 1.00 11.14 81 GLY A O 1
ATOM 780 N N . SER A 1 85 ? 17.859 10.908 35.312 1.00 10.03 82 SER A N 1
ATOM 781 C CA . SER A 1 85 ? 17.989 12.056 36.185 1.00 9.85 82 SER A CA 1
ATOM 782 C C . SER A 1 85 ? 16.698 12.241 37.005 1.00 9.20 82 SER A C 1
ATOM 783 O O . SER A 1 85 ? 16.718 12.483 38.213 1.00 9.66 82 SER A O 1
ATOM 786 N N . SER A 1 86 ? 15.556 12.105 36.330 1.00 8.98 83 SER A N 1
ATOM 787 C CA . SER A 1 86 ? 14.258 12.235 36.984 1.00 8.54 83 SER A CA 1
ATOM 788 C C . SER A 1 86 ? 14.052 11.169 38.018 1.00 8.89 83 SER A C 1
ATOM 789 O O . SER A 1 86 ? 13.543 11.401 39.107 1.00 9.17 83 SER A O 1
ATOM 792 N N . ALA A 1 87 ? 14.445 9.922 37.685 1.00 9.26 84 ALA A N 1
ATOM 793 C CA . ALA A 1 87 ? 14.379 8.841 38.638 1.00 10.55 84 ALA A CA 1
ATOM 794 C C . ALA A 1 87 ? 15.254 9.099 39.844 1.00 9.84 84 ALA A C 1
ATOM 795 O O . ALA A 1 87 ? 14.854 8.678 40.978 1.00 12.06 84 ALA A O 1
ATOM 797 N N . SER A 1 88 ? 16.340 9.773 39.716 1.00 10.14 85 SER A N 1
ATOM 798 C CA . SER A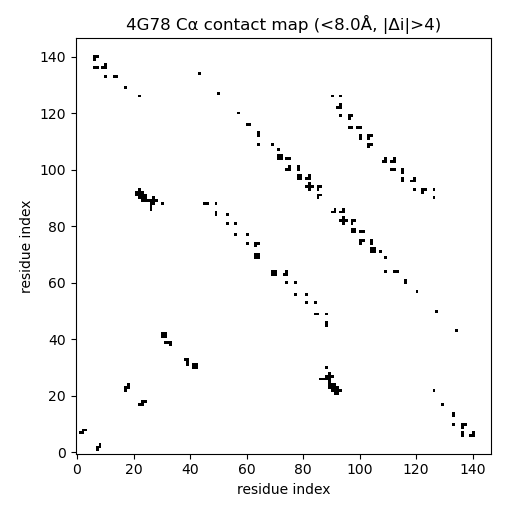 1 88 ? 17.282 10.054 40.843 1.00 10.31 85 SER A CA 1
ATOM 799 C C . SER A 1 88 ? 16.721 10.959 41.882 1.00 10.07 85 SER A C 1
ATOM 800 O O . SER A 1 88 ? 17.256 11.005 43.003 1.00 10.78 85 SER A O 1
ATOM 803 N N . VAL A 1 89 ? 15.668 11.689 41.539 1.00 9.60 86 VAL A N 1
ATOM 804 C CA . VAL A 1 89 ? 15.065 12.640 42.442 1.00 9.42 86 VAL A CA 1
ATOM 805 C C . VAL A 1 89 ? 13.594 12.353 42.752 1.00 8.70 86 VAL A C 1
ATOM 806 O O . VAL A 1 89 ? 12.984 13.074 43.504 1.00 9.96 86 VAL A O 1
ATOM 810 N N . GLY A 1 90 ? 13.038 11.290 42.159 1.00 8.34 87 GLY A N 1
ATOM 811 C CA . GLY A 1 90 ? 11.623 10.980 42.406 1.00 8.70 87 GLY A CA 1
ATOM 812 C C . GLY A 1 90 ? 10.631 11.818 41.665 1.00 8.10 87 GLY A C 1
ATOM 813 O O . GLY A 1 90 ? 9.471 11.906 42.061 1.00 8.97 87 GLY A O 1
ATOM 814 N N . ALA A 1 91 ? 11.033 12.373 40.506 1.00 7.98 88 ALA A N 1
ATOM 815 C CA . ALA A 1 91 ? 10.150 13.176 39.644 1.00 8.32 88 ALA A CA 1
ATOM 816 C C . ALA A 1 91 ? 9.389 12.211 38.721 1.00 7.97 88 ALA A C 1
ATOM 817 O O . ALA A 1 91 ? 9.755 11.985 37.575 1.00 9.59 88 ALA A O 1
ATOM 819 N N . ALA A 1 92 ? 8.322 11.601 39.263 1.00 8.64 89 ALA A N 1
ATOM 820 C CA . ALA A 1 92 ? 7.690 10.453 38.660 1.00 8.96 89 ALA A CA 1
ATOM 821 C C . ALA A 1 92 ? 7.021 10.750 37.316 1.00 8.79 89 ALA A C 1
ATOM 822 O O . ALA A 1 92 ? 7.199 10.037 36.351 1.00 9.83 89 ALA A O 1
ATOM 824 N N . ARG A 1 93 ? 6.214 11.823 37.276 1.00 8.67 90 ARG A N 1
ATOM 825 C CA . ARG A 1 93 ? 5.537 12.176 36.025 1.00 8.98 90 ARG A CA 1
ATOM 826 C C . ARG A 1 93 ? 6.529 12.572 34.965 1.00 8.50 90 ARG A C 1
ATOM 827 O O . ARG A 1 93 ? 6.363 12.235 33.777 1.00 10.31 90 ARG A O 1
ATOM 835 N N . VAL A 1 94 ? 7.591 13.308 35.322 1.00 8.29 91 VAL A N 1
ATOM 836 C CA . VAL A 1 94 ? 8.621 13.677 34.347 1.00 8.52 91 VAL A CA 1
ATOM 837 C C . VAL A 1 94 ? 9.288 12.408 33.820 1.00 8.73 91 VAL A C 1
ATOM 838 O O . VAL A 1 94 ? 9.469 12.239 32.600 1.00 9.39 91 VAL A O 1
ATOM 842 N N . LYS A 1 95 ? 9.680 11.494 34.722 1.00 8.66 92 LYS A N 1
ATOM 843 C CA . LYS A 1 95 ? 10.327 10.249 34.325 1.00 9.74 92 LYS A CA 1
ATOM 844 C C . LYS A 1 95 ? 9.459 9.490 33.333 1.00 10.06 92 LYS A C 1
ATOM 845 O O . LYS A 1 95 ? 9.966 8.948 32.327 1.00 11.22 92 LYS A O 1
ATOM 851 N N . ASN A 1 96 ? 8.161 9.416 33.618 1.00 10.36 93 ASN A N 1
ATOM 852 C CA . ASN A 1 96 ? 7.324 8.591 32.794 1.00 11.71 93 ASN A CA 1
ATOM 853 C C . ASN A 1 96 ? 7.149 9.216 31.430 1.00 11.60 93 ASN A C 1
ATOM 854 O O . ASN A 1 96 ? 7.147 8.500 30.412 1.00 14.17 93 ASN A O 1
ATOM 859 N N . VAL A 1 97 ? 7.098 10.524 31.299 1.00 11.15 94 VAL A N 1
ATOM 860 C CA . VAL A 1 97 ? 7.076 11.133 29.955 1.00 11.77 94 VAL A CA 1
ATOM 861 C C . VAL A 1 97 ? 8.350 10.800 29.219 1.00 11.72 94 VAL A C 1
ATOM 862 O O . VAL A 1 97 ? 8.323 10.578 27.979 1.00 12.99 94 VAL A O 1
ATOM 866 N N . CYS A 1 98 ? 9.479 10.807 29.874 1.00 11.65 95 CYS A N 1
ATOM 867 C CA . CYS A 1 98 ? 10.720 10.512 29.177 1.00 12.09 95 CYS A CA 1
ATOM 868 C C . CYS A 1 98 ? 10.675 9.164 28.519 1.00 12.99 95 CYS A C 1
ATOM 869 O O . CYS A 1 98 ? 11.266 8.948 27.460 1.00 15.22 95 CYS A O 1
ATOM 872 N N . GLY A 1 99 ? 9.965 8.194 29.107 1.00 15.44 96 GLY A N 1
ATOM 873 C CA . GLY A 1 99 ? 9.917 6.873 28.544 1.00 17.66 96 GLY A CA 1
ATOM 874 C C . GLY A 1 99 ? 9.079 6.802 27.287 1.00 17.86 96 GLY A C 1
ATOM 875 O O . GLY A 1 99 ? 9.199 5.838 26.511 1.00 22.45 96 GLY A O 1
ATOM 876 N N . THR A 1 100 ? 8.303 7.779 26.978 1.00 16.86 97 THR A N 1
ATOM 877 C CA . THR A 1 100 ? 7.491 7.773 25.770 1.00 18.23 97 THR A CA 1
ATOM 878 C C . THR A 1 100 ? 8.234 8.111 24.498 1.00 17.22 97 THR A C 1
ATOM 879 O O . THR A 1 100 ? 7.665 7.888 23.417 1.00 20.28 97 THR A O 1
ATOM 883 N N . PHE A 1 101 ? 9.451 8.650 24.538 1.00 16.66 98 PHE A N 1
ATOM 884 C CA . PHE A 1 101 ? 10.120 9.102 23.349 1.00 16.28 98 PHE A CA 1
ATOM 885 C C . PHE A 1 101 ? 10.637 7.942 22.543 1.00 17.02 98 PHE A C 1
ATOM 886 O O . PHE A 1 101 ? 10.661 8.052 21.287 1.00 18.66 98 PHE A O 1
ATOM 894 N N . ARG A 1 102 ? 11.098 6.857 23.124 1.00 19.77 99 ARG A N 1
ATOM 895 C CA . ARG A 1 102 ? 11.895 5.861 22.391 1.00 20.96 99 ARG A CA 1
ATOM 896 C C . ARG A 1 102 ? 11.101 5.350 21.202 1.00 24.37 99 ARG A C 1
ATOM 897 O O . ARG A 1 102 ? 11.648 5.219 20.106 1.00 26.15 99 ARG A O 1
ATOM 905 N N . ASN A 1 103 ? 9.883 5.046 21.533 1.00 27.48 100 ASN A N 1
ATOM 906 C CA . ASN A 1 103 ? 9.072 4.490 20.413 1.00 33.52 100 ASN A CA 1
ATOM 907 C C . ASN A 1 103 ? 9.106 5.440 19.221 1.00 30.37 100 ASN A C 1
ATOM 908 O O . ASN A 1 103 ? 9.240 4.999 18.064 1.00 31.01 100 ASN A O 1
ATOM 913 N N . PHE A 1 104 ? 8.882 6.701 19.311 1.00 27.40 101 PHE A N 1
ATOM 914 C CA . PH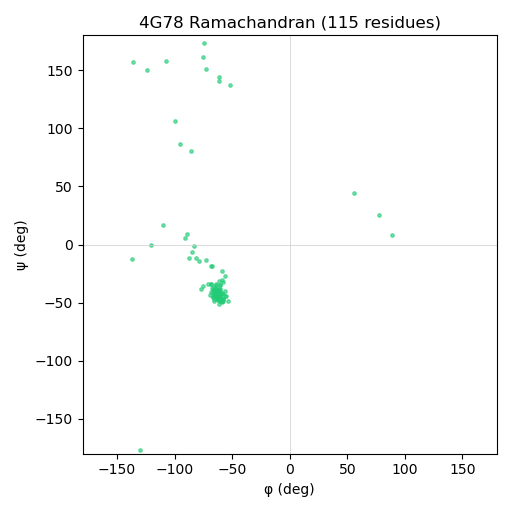E A 1 104 ? 8.871 7.654 18.211 1.00 26.53 101 PHE A CA 1
ATOM 915 C C . PHE A 1 104 ? 10.249 7.890 17.604 1.00 24.43 101 PHE A C 1
ATOM 916 O O . PHE A 1 104 ? 10.314 8.105 16.412 1.00 24.95 101 PHE A O 1
ATOM 924 N N . CYS A 1 105 ? 11.255 7.839 18.442 1.00 20.24 102 CYS A N 1
ATOM 925 C CA . CYS A 1 105 ? 12.609 8.002 17.931 1.00 20.66 102 CYS A CA 1
ATOM 926 C C . CYS A 1 105 ? 12.945 6.826 17.033 1.00 21.58 102 CYS A C 1
ATOM 927 O O . CYS A 1 105 ? 13.499 7.009 15.941 1.00 25.08 102 CYS A O 1
ATOM 930 N N . GLU A 1 106 ? 12.673 5.586 17.458 1.00 23.13 103 GLU A N 1
ATOM 931 C CA A GLU A 1 106 ? 13.034 4.460 16.581 0.64 23.02 103 GLU A CA 1
ATOM 932 C CA B GLU A 1 106 ? 12.818 4.346 16.730 0.36 25.33 103 GLU A CA 1
ATOM 933 C C . GLU A 1 106 ? 12.284 4.489 15.297 1.00 26.91 103 GLU A C 1
ATOM 934 O O . GLU A 1 106 ? 12.867 3.980 14.343 1.00 29.81 103 GLU A O 1
ATOM 945 N N . ALA A 1 107 ? 11.095 5.053 15.287 1.00 29.48 104 ALA A N 1
ATOM 946 C CA . ALA A 1 107 ? 10.318 5.210 14.039 1.00 30.71 104 ALA A CA 1
ATOM 947 C C . ALA A 1 107 ? 10.674 6.479 13.212 1.00 30.33 104 ALA A C 1
ATOM 948 O O . ALA A 1 107 ? 9.929 6.608 12.213 1.00 33.60 104 ALA A O 1
ATOM 950 N N . GLN A 1 108 ? 11.510 7.369 13.702 1.00 25.81 105 GLN A N 1
ATOM 951 C CA . GLN A 1 108 ? 11.780 8.612 13.082 1.00 27.61 105 GLN A CA 1
ATOM 952 C C . GLN A 1 108 ? 10.522 9.405 12.858 1.00 28.28 105 GLN A C 1
ATOM 953 O O . GLN A 1 108 ? 10.360 10.051 11.861 1.00 30.43 105 GLN A O 1
ATOM 959 N N . ASN A 1 109 ? 9.668 9.421 13.886 1.00 26.50 106 ASN A N 1
ATOM 960 C CA . ASN A 1 109 ? 8.410 10.148 13.860 1.00 27.81 106 ASN A CA 1
ATOM 961 C C . ASN A 1 109 ? 8.571 11.480 14.612 1.00 27.26 106 ASN A C 1
ATOM 962 O O . ASN A 1 109 ? 8.532 11.545 15.859 1.00 24.84 106 ASN A O 1
ATOM 967 N N . LEU A 1 110 ? 8.621 12.495 13.881 1.00 30.18 107 LEU A N 1
ATOM 968 C CA . LEU A 1 110 ? 8.809 13.812 14.458 1.00 30.39 107 LEU A CA 1
ATOM 969 C C . LEU A 1 110 ? 7.595 14.455 15.117 1.00 27.23 107 LEU A C 1
ATOM 970 O O . LEU A 1 110 ? 7.656 14.899 16.276 1.00 25.34 107 LEU A O 1
ATOM 975 N N . GLU A 1 111 ? 6.480 14.299 14.596 1.00 34.22 108 GLU A N 1
ATOM 976 C CA . GLU A 1 111 ? 5.296 14.824 15.310 1.00 34.56 108 GLU A CA 1
ATOM 977 C C . GLU A 1 111 ? 5.054 14.133 16.648 1.00 27.96 108 GLU A C 1
ATOM 978 O O . GLU A 1 111 ? 4.718 14.794 17.606 1.00 26.37 108 GLU A O 1
ATOM 984 N N . GLY A 1 112 ? 5.282 12.821 16.751 1.00 26.07 109 GLY A N 1
ATOM 985 C CA . GLY A 1 112 ? 5.291 12.158 18.064 1.00 23.67 109 GLY A CA 1
ATOM 986 C C . GLY A 1 112 ? 6.281 12.720 19.052 1.00 20.36 109 GLY A C 1
ATOM 987 O O . GLY A 1 112 ? 6.040 12.944 20.197 1.00 17.78 109 GLY A O 1
ATOM 988 N N A CYS A 1 113 ? 7.489 12.912 18.546 0.68 17.36 110 CYS A N 1
ATOM 989 N N B CYS A 1 113 ? 7.483 12.937 18.539 0.32 17.00 110 CYS A N 1
ATOM 990 C CA A CYS A 1 113 ? 8.540 13.470 19.376 0.68 16.51 110 CYS A CA 1
ATOM 991 C CA B CYS A 1 113 ? 8.514 13.515 19.382 0.32 14.82 110 CYS A CA 1
ATOM 992 C C A CYS A 1 113 ? 8.160 14.878 19.871 0.68 14.20 110 CYS A C 1
ATOM 993 C C B CYS A 1 113 ? 8.141 14.886 19.879 0.32 12.93 110 CYS A C 1
ATOM 994 O O A CYS A 1 113 ? 8.457 15.224 21.036 0.68 12.18 110 CYS A O 1
ATOM 995 O O B CYS A 1 113 ? 8.450 15.229 21.036 0.32 14.54 110 CYS A O 1
ATOM 1000 N N . VAL A 1 114 ? 7.564 15.690 18.985 1.00 15.69 111 VAL A N 1
ATOM 1001 C CA . VAL A 1 114 ? 7.149 17.038 19.380 1.00 15.88 111 VAL A CA 1
ATOM 1002 C C . 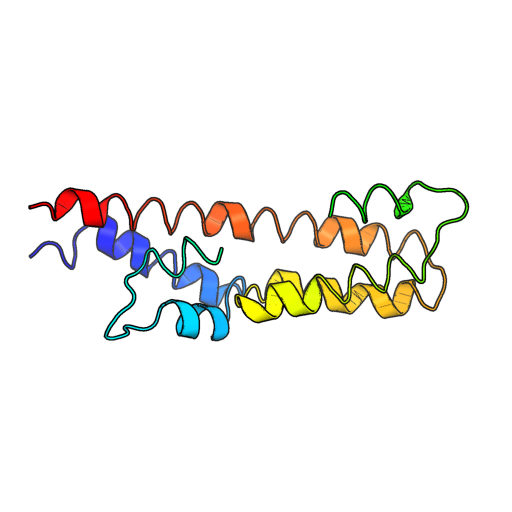VAL A 1 114 ? 6.172 16.927 20.476 1.00 15.21 111 VAL A C 1
ATOM 1003 O O . VAL A 1 114 ? 6.225 17.662 21.474 1.00 15.06 111 VAL A O 1
ATOM 1007 N N . ARG A 1 115 ? 5.165 16.025 20.329 1.00 16.32 112 ARG A N 1
ATOM 1008 C CA . ARG A 1 115 ? 4.144 15.876 21.416 1.00 16.69 112 ARG A CA 1
ATOM 1009 C C . ARG A 1 115 ? 4.827 15.506 22.695 1.00 13.70 112 ARG A C 1
ATOM 1010 O O . ARG A 1 115 ? 4.433 15.970 23.791 1.00 14.52 112 ARG A O 1
ATOM 1018 N N . CYS A 1 116 ? 5.723 14.507 22.662 1.00 13.91 113 CYS A N 1
ATOM 1019 C CA . CYS A 1 116 ? 6.428 14.065 23.837 1.00 13.05 113 CYS A CA 1
ATOM 1020 C C . CYS A 1 116 ? 7.183 15.219 24.502 1.00 12.18 113 CYS A C 1
ATOM 1021 O O . CYS A 1 116 ? 7.188 15.393 25.723 1.00 12.79 113 CYS A O 1
ATOM 1024 N N . LEU A 1 117 ? 7.871 16.044 23.710 1.00 12.52 114 LEU A N 1
ATOM 1025 C CA . LEU A 1 117 ? 8.602 17.195 24.255 1.00 12.32 114 LEU A CA 1
ATOM 1026 C C . LEU A 1 117 ? 7.692 18.237 24.887 1.00 11.77 114 LEU A C 1
ATOM 1027 O O . LEU A 1 117 ? 7.997 18.778 25.968 1.00 12.03 114 LEU A O 1
ATOM 1032 N N . GLN A 1 118 ? 6.531 18.463 24.265 1.00 12.99 115 GLN A N 1
ATOM 1033 C CA . GLN A 1 118 ? 5.598 19.389 24.862 1.00 13.68 115 GLN A CA 1
ATOM 1034 C C . GLN A 1 118 ? 5.105 18.857 26.243 1.00 13.22 115 GLN A C 1
ATOM 1035 O O . GLN A 1 118 ? 5.070 19.649 27.191 1.00 13.99 115 GLN A O 1
ATOM 1041 N N . GLN A 1 119 ? 4.846 17.598 26.314 1.00 13.08 116 GLN A N 1
ATOM 1042 C CA . GLN A 1 119 ? 4.430 17.025 27.597 1.00 13.52 116 GLN A CA 1
ATOM 1043 C C . GLN A 1 119 ? 5.557 17.123 28.604 1.00 12.85 116 GLN A C 1
ATOM 1044 O O . GLN A 1 119 ? 5.305 17.366 29.789 1.00 12.69 116 GLN A O 1
ATOM 1050 N N . LEU A 1 120 ? 6.766 16.849 28.167 1.00 12.07 117 LEU A N 1
ATOM 1051 C CA . LEU A 1 120 ? 7.919 16.884 29.061 1.00 11.46 117 LEU A CA 1
ATOM 1052 C C . LEU A 1 120 ? 8.145 18.274 29.630 1.00 11.03 117 LEU A C 1
ATOM 1053 O O . LEU A 1 120 ? 8.366 18.474 30.840 1.00 11.26 117 LEU A O 1
ATOM 1058 N N . GLN A 1 121 ? 8.100 19.282 28.757 1.00 11.53 118 GLN A N 1
ATOM 1059 C CA A GLN A 1 121 ? 8.272 20.639 29.221 0.51 12.18 118 GLN A CA 1
ATOM 1060 C CA B GLN A 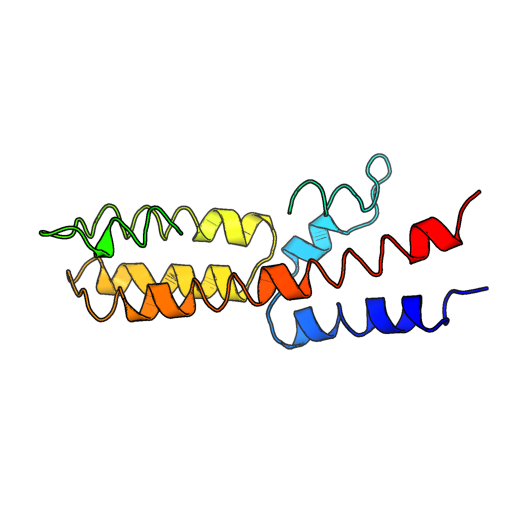1 121 ? 8.275 20.644 29.224 0.49 11.47 118 GLN A CA 1
ATOM 1061 C C . GLN A 1 121 ? 7.182 21.031 30.220 1.00 11.63 118 GLN A C 1
ATOM 1062 O O . GLN A 1 121 ? 7.468 21.675 31.241 1.00 12.31 118 GLN A O 1
ATOM 1073 N N . GLN A 1 122 ? 5.944 20.634 29.917 1.00 12.13 119 GLN A N 1
ATOM 1074 C CA A GLN A 1 122 ? 4.773 20.919 30.784 0.57 12.51 119 GLN A CA 1
ATOM 1075 C CA B GLN A 1 122 ? 4.883 21.077 30.892 0.43 13.11 119 GLN A CA 1
ATOM 1076 C C . GLN A 1 122 ? 4.995 20.282 32.180 1.00 11.14 119 GLN A C 1
ATOM 1077 O O . GLN A 1 122 ? 4.798 20.914 33.207 1.00 11.82 119 GLN A O 1
ATOM 1088 N N . GLU A 1 123 ? 5.314 19.025 32.151 1.00 10.70 120 GLU A N 1
ATOM 1089 C CA . GLU A 1 123 ? 5.495 18.275 33.380 1.00 10.29 120 GLU A CA 1
ATOM 1090 C C . GLU A 1 123 ? 6.659 18.798 34.186 1.00 9.25 120 GLU A C 1
ATOM 1091 O O . GLU A 1 123 ? 6.586 18.871 35.433 1.00 9.13 120 GLU A O 1
ATOM 1097 N N . TYR A 1 124 ? 7.751 19.186 33.534 1.00 9.16 121 TYR A N 1
ATOM 1098 C CA . TYR A 1 124 ? 8.898 19.737 34.233 1.00 8.94 121 TYR A CA 1
ATOM 1099 C C . TYR A 1 124 ? 8.506 21.034 34.921 1.00 9.13 121 TYR A C 1
ATOM 1100 O O . TYR A 1 124 ? 8.829 21.257 36.096 1.00 9.47 121 TYR A O 1
ATOM 1109 N N . SER A 1 125 ? 7.816 21.915 34.211 1.00 9.74 122 SER A N 1
ATOM 1110 C CA A SER A 1 125 ? 7.422 23.172 34.811 0.68 10.86 122 SER A CA 1
ATOM 1111 C CA B SER A 1 125 ? 7.377 23.170 34.778 0.32 10.87 122 SER A CA 1
ATOM 1112 C C . SER A 1 125 ? 6.468 22.966 35.986 1.00 9.99 122 SER A C 1
ATOM 1113 O O . SER A 1 125 ? 6.629 23.645 37.027 1.00 11.02 122 SER A O 1
ATOM 1118 N N . LEU A 1 126 ? 5.534 22.059 35.862 1.00 10.27 123 LEU A N 1
ATOM 1119 C CA . LEU A 1 126 ? 4.601 21.768 36.975 1.00 10.67 123 LEU A CA 1
ATOM 1120 C C . LEU A 1 126 ? 5.373 21.302 38.166 1.00 9.99 123 LEU A C 1
ATOM 1121 O O . LEU A 1 126 ? 5.116 21.702 39.323 1.00 10.81 123 LEU A O 1
ATOM 1126 N N . LEU A 1 127 ? 6.319 20.381 37.939 1.00 9.67 124 LEU A N 1
ATOM 1127 C CA . LEU A 1 127 ? 7.111 19.847 39.051 1.00 9.25 124 LEU A CA 1
ATOM 1128 C C . LEU A 1 127 ? 7.906 20.953 39.721 1.00 9.59 124 LEU A C 1
ATOM 1129 O O . LEU A 1 127 ? 7.927 21.081 40.947 1.00 9.69 124 LEU A O 1
ATOM 1134 N N . LYS A 1 128 ? 8.638 21.727 38.905 1.00 9.61 125 LYS A N 1
ATOM 1135 C CA . LYS A 1 128 ? 9.534 22.746 39.468 1.00 10.28 125 LYS A CA 1
ATOM 1136 C C . LYS A 1 128 ? 8.729 23.760 40.258 1.00 10.25 125 LYS A C 1
ATOM 1137 O O . LYS A 1 128 ? 9.106 24.149 41.373 1.00 10.92 125 LYS A O 1
ATOM 1143 N N . ASN A 1 129 ? 7.609 24.243 39.697 1.00 10.39 126 ASN A N 1
ATOM 1144 C CA . ASN A 1 129 ? 6.810 25.261 40.421 1.00 11.72 126 ASN A CA 1
ATOM 1145 C C . ASN A 1 129 ? 6.244 24.680 41.731 1.00 10.66 126 ASN A C 1
ATOM 1146 O O . ASN A 1 129 ? 6.256 25.389 42.767 1.00 11.69 126 ASN A O 1
ATOM 1151 N N . ASN A 1 130 ? 5.795 23.465 41.703 1.00 9.92 127 ASN A N 1
ATOM 1152 C CA . ASN A 1 130 ? 5.239 22.841 42.930 1.00 9.33 127 ASN A CA 1
ATOM 1153 C C . ASN A 1 130 ? 6.362 22.606 43.955 1.00 8.72 127 ASN A C 1
ATOM 1154 O O . ASN A 1 130 ? 6.126 22.827 45.163 1.00 9.03 127 ASN A O 1
ATOM 1159 N N . LEU A 1 131 ? 7.537 22.163 43.552 1.00 8.81 128 LEU A N 1
ATOM 1160 C CA . LEU A 1 131 ? 8.634 22.006 44.474 1.00 9.26 128 LEU A CA 1
ATOM 1161 C C . LEU A 1 131 ? 9.105 23.313 45.032 1.00 9.37 128 LEU A C 1
ATOM 1162 O O . LEU A 1 131 ? 9.419 23.424 46.223 1.00 9.85 128 LEU A O 1
ATOM 1167 N N . LYS A 1 132 ? 9.179 24.372 44.219 1.00 10.30 129 LYS A N 1
ATOM 1168 C CA A LYS A 1 132 ? 9.578 25.677 44.719 0.53 11.76 129 LYS A CA 1
ATOM 1169 C CA B LYS A 1 132 ? 9.618 25.630 44.784 0.47 11.03 129 LYS A CA 1
ATOM 1170 C C . LYS A 1 132 ? 8.639 26.119 45.823 1.00 10.11 129 LYS A C 1
ATOM 1171 O O . LYS A 1 132 ? 9.061 26.760 46.795 1.00 10.39 129 LYS A O 1
ATOM 1182 N N . TYR A 1 133 ? 7.357 25.841 45.695 1.00 9.94 130 TYR A N 1
ATOM 1183 C CA . TYR A 1 133 ? 6.393 26.176 46.772 1.00 9.34 130 TYR A CA 1
ATOM 1184 C C . TYR A 1 133 ? 6.653 25.383 48.020 1.00 8.90 130 TYR A C 1
ATOM 1185 O O . TYR A 1 133 ? 6.665 25.933 49.136 1.00 9.34 130 TYR A O 1
ATOM 1194 N N . LEU A 1 134 ? 6.929 24.085 47.879 1.00 9.17 131 LEU A N 1
ATOM 1195 C CA A LEU A 1 134 ? 7.288 23.228 49.006 0.71 9.26 131 LEU A CA 1
ATOM 1196 C CA B LEU A 1 134 ? 7.252 23.276 49.043 0.29 9.11 131 LEU A CA 1
ATOM 1197 C C . LEU A 1 134 ? 8.469 23.873 49.756 1.00 9.02 131 LEU A C 1
ATOM 1198 O O . LEU A 1 134 ? 8.459 24.004 50.986 1.00 9.84 131 LEU A O 1
ATOM 1207 N N . PHE A 1 135 ? 9.502 24.233 49.006 1.00 9.24 132 PHE A N 1
ATOM 1208 C CA . PHE A 1 135 ? 10.707 24.748 49.610 1.00 9.88 132 PHE A CA 1
ATOM 1209 C C . PHE A 1 135 ? 10.486 26.120 50.238 1.00 9.55 132 PHE A C 1
ATOM 1210 O O . PHE A 1 135 ? 11.063 26.433 51.285 1.00 10.86 132 PHE A O 1
ATOM 1218 N N . LYS A 1 136 ? 9.609 26.947 49.628 1.00 9.69 133 LYS A N 1
ATOM 1219 C CA . LYS A 1 136 ? 9.268 28.248 50.229 1.00 9.91 133 LYS A CA 1
ATOM 1220 C C . LYS A 1 136 ? 8.685 28.043 51.611 1.00 9.15 133 LYS A C 1
ATOM 1221 O O . LYS A 1 136 ? 9.060 28.722 52.572 1.00 9.70 133 LYS A O 1
ATOM 1227 N N . LEU A 1 137 ? 7.733 27.123 51.723 1.00 8.88 134 LEU A N 1
ATOM 1228 C CA . LEU A 1 137 ? 7.096 26.875 53.010 1.00 9.14 134 LEU A CA 1
ATOM 1229 C C . LEU A 1 137 ? 8.120 26.342 54.018 1.00 9.13 134 LEU A C 1
ATOM 1230 O O . LEU A 1 137 ? 8.120 26.751 55.186 1.00 9.85 134 LEU A O 1
ATOM 1235 N N . GLN A 1 138 ? 8.982 25.415 53.597 1.00 9.77 135 GLN A N 1
ATOM 1236 C CA A GLN A 1 138 ? 9.992 24.871 54.502 0.57 11.46 135 GLN A CA 1
ATOM 1237 C CA B GLN A 1 138 ? 9.968 24.862 54.527 0.43 10.25 135 GLN A CA 1
ATOM 1238 C C . GLN A 1 138 ? 10.883 25.969 55.022 1.00 10.48 135 GLN A C 1
ATOM 1239 O O . GLN A 1 138 ? 11.247 25.998 56.220 1.00 11.38 135 GLN A O 1
ATOM 1250 N N A GLN A 1 139 ? 11.288 26.883 54.163 0.73 10.52 136 GLN A N 1
ATOM 1251 N N B GLN A 1 139 ? 11.305 26.865 54.145 0.27 11.46 136 GLN A N 1
ATOM 1252 C CA A GLN A 1 139 ? 12.161 27.986 54.529 0.73 11.55 136 GLN A CA 1
ATOM 1253 C CA B GLN A 1 139 ? 12.165 27.956 54.583 0.27 10.69 136 GLN A CA 1
ATOM 1254 C C A GLN A 1 139 ? 11.490 28.936 55.544 0.73 10.32 136 GLN A C 1
ATOM 1255 C C B GLN A 1 139 ? 11.462 28.912 55.548 0.27 9.72 136 GLN A C 1
ATOM 1256 O O A GLN A 1 139 ? 12.099 29.447 56.426 0.73 11.36 136 GLN A O 1
ATOM 1257 O O B GLN A 1 139 ? 12.094 29.405 56.474 0.27 10.61 136 GLN A O 1
ATOM 1268 N N . GLU A 1 140 ? 10.175 29.181 55.296 1.00 9.50 137 GLU A N 1
ATOM 1269 C CA . GLU A 1 140 ? 9.448 30.051 56.216 1.00 9.15 137 GLU A CA 1
ATOM 1270 C C . GLU A 1 140 ? 9.335 29.404 57.605 1.00 8.99 137 GLU A C 1
ATOM 1271 O O . GLU A 1 140 ? 9.430 30.092 58.623 1.00 9.80 137 GLU A O 1
ATOM 1277 N N . ILE A 1 141 ? 9.121 28.114 57.658 1.00 9.42 138 ILE A N 1
ATOM 1278 C CA . ILE A 1 141 ? 9.090 27.387 58.925 1.00 9.93 138 ILE A CA 1
ATOM 1279 C C . ILE A 1 141 ? 10.435 27.479 59.619 1.00 10.38 138 ILE A C 1
ATOM 1280 O O . ILE A 1 141 ? 10.534 27.766 60.835 1.00 12.16 138 ILE A O 1
ATOM 1285 N N . LYS A 1 142 ? 11.525 27.300 58.881 1.00 11.32 139 LYS A N 1
ATOM 1286 C CA . LYS A 1 142 ? 12.884 27.449 59.467 1.00 13.46 139 LYS A CA 1
ATOM 1287 C C . LYS A 1 142 ? 13.053 28.830 60.051 1.00 12.86 139 LYS A C 1
ATOM 1288 O O . LYS A 1 142 ? 13.622 29.014 61.099 1.00 15.61 139 LYS A O 1
ATOM 1294 N N . THR A 1 143 ? 12.652 29.863 59.297 1.00 11.92 140 THR A N 1
ATOM 1295 C CA . THR A 1 143 ? 12.779 31.229 59.746 1.00 12.90 140 THR A CA 1
ATOM 1296 C C . THR A 1 143 ? 11.999 31.407 61.091 1.00 14.09 140 THR A C 1
ATOM 1297 O O . THR A 1 143 ? 12.455 32.154 61.964 1.00 17.49 140 THR A O 1
ATOM 1301 N N . ALA A 1 144 ? 10.846 30.859 61.177 1.00 14.66 141 ALA A N 1
ATOM 1302 C CA . ALA A 1 144 ? 10.004 30.999 62.369 1.00 19.35 141 ALA A CA 1
ATOM 1303 C C . ALA A 1 144 ? 10.728 30.427 63.521 1.00 24.27 141 ALA A C 1
ATOM 1304 O O . ALA A 1 144 ? 10.635 30.966 64.654 1.00 30.89 141 ALA A O 1
ATOM 1306 N N . GLY A 1 145 ? 11.480 29.388 63.290 1.00 22.77 142 GLY A N 1
ATOM 1307 C CA . GLY A 1 145 ? 12.157 28.693 64.375 1.00 31.16 142 GLY A CA 1
ATOM 1308 C C . GLY A 1 145 ? 13.150 29.599 65.045 1.00 35.18 142 GLY A C 1
ATOM 1309 O O . GLY A 1 145 ? 13.381 29.499 66.251 1.00 41.14 142 GLY A O 1
ATOM 1310 N N . ARG A 1 146 ? 13.930 30.357 64.282 1.00 41.06 143 ARG A N 1
ATOM 1311 C CA . ARG A 1 146 ? 15.195 30.880 64.825 1.00 48.83 143 ARG A CA 1
ATOM 1312 C C . ARG A 1 146 ? 14.964 31.795 66.023 1.00 55.80 143 ARG A C 1
ATOM 1313 O O . ARG A 1 146 ? 13.990 32.548 66.017 1.00 61.31 143 ARG A O 1
ATOM 1321 N N . SER A 1 147 ? 15.799 31.744 67.071 1.00 49.62 144 SER A N 1
ATOM 1322 C CA . SER A 1 147 ? 17.023 31.014 67.222 1.00 55.25 144 SER A CA 1
ATOM 1323 C C . SER A 1 147 ? 18.180 31.739 67.824 1.00 55.65 144 SER A C 1
ATOM 1324 O O . SER A 1 147 ? 19.407 31.421 67.695 1.00 32.81 144 SER A O 1
#

CATH classification: 1.20.120.160

Foldseek 3Di:
DCCPPPLNVVLVVLVVVCVVVQQFDCLQVVQCDDDDPDDNCSLVVLVVVLLVVVVVLLVVLVVQLPDVVHQLVVNLVSLVVNLVSCVNNGRGQLNVLSVQSPVCSVVVNSVSSVVSSVSNVVSSVVSVVSVVVSVVSVVVVVVVPDD

B-factor: mean 19.84, std 12.66, range [7.32, 83.94]

Organism: Medicago truncatula (NCBI:txid3880)

Secondary structure (DSSP, 8-state):
--TTSHHHHHHHHHHHHHHHTTSB-HHHHHHHS--SS--THHHHHHHHHHHHHHHHHHHHHHHHHHSSS--HHHHHHHHHHHHHHHHHHTBHHHHHHHHTHHHHHHTT-HHHHHHHHHHHHHHHHHHHHHHHHHHHHHHHHHHHH--

InterPro domains:
  IPR008207 Signal transduction histidine kinase, phosphotransfer (Hpt) domain [PF01627] (42-126)
  IPR008207 Signal transduction histidine kinase, phosphotransfer (Hpt) domain [PS50894] (36-138)
  IPR008207 Signal transduction histidine kinase, phosphotransfer (Hpt) domain [cd00088] (42-121)
  IPR036641 HPT domain superfamily [G3DSA:1.20.120.160] (1-148)
  IPR036641 HPT domain superfamily [SSF47226] (3-137)
  IPR045871 Histidine-containing phosphotransfer protein 1-5/Phosphorelay intermediate protein YPD1 [PTHR28242] (4-139)

Nearest PDB structures (foldseek):
  4g78-assembly1_A  TM=1.007E+00  e=7.834E-21  Medicago truncatula
  3us6-assembly1_A  TM=9.445E-01  e=2.905E-12  Medicago truncatula
  4euk-assembly1_B  TM=9.496E-01  e=6.911E-12  Arabidopsis thaliana
  1yvi-assembly2_B  TM=9.649E-01  e=8.772E-10  Oryza sativa
  1wn0-assembly4_D  TM=9.428E-01  e=2.559E-09  Zea mays

Radius of gyration: 17.74 Å; Cα contacts (8 Å, |Δi|>4): 150; chains: 1; bounding box: 26×27×60 Å